Protein AF-A0A972C665-F1 (afdb_monomer)

Nearest PDB structures (foldseek):
  7u02-assembly1_M  TM=6.839E-01  e=6.536E-06  Caulobacter vibrioides CB15
  8tp8-assembly1_A  TM=6.603E-01  e=4.036E-06  Caulobacter vibrioides NA1000
  8tpk-assembly1_A  TM=6.314E-01  e=1.430E-05  Caulobacter vibrioides NA1000
  8tp8-assembly2_C  TM=6.271E-01  e=1.820E-05  Caulobacter vibrioides NA1000
  6sj9-assembly1_A  TM=4.838E-01  e=4.123E-03  Paenarthrobacter aurescens

pLDDT: mean 87.46, std 12.73, range [45.22, 98.31]

Foldseek 3Di:
DDWDQDPVVRDIDDDDPVPDPDDDDDPDDDDDDPPDDPVVCVVVVVCVVQVADKFKWKKKFAPPVQVVVVVDDPDPAWDWDADPRRIIIIIGIDRHQPVVLVVQVVRPPRMDTDDDPVSNVVNVVVVVVVVVVVD

Structure (mmCIF, N/CA/C/O backbone):
data_AF-A0A972C665-F1
#
_entry.id   AF-A0A972C665-F1
#
loop_
_atom_site.group_PDB
_atom_site.id
_atom_site.type_symbol
_atom_site.label_atom_id
_atom_site.label_alt_id
_atom_site.label_comp_id
_atom_site.label_asym_id
_atom_site.label_entity_id
_atom_site.label_seq_id
_atom_site.pdbx_PDB_ins_code
_atom_site.Cartn_x
_atom_site.Cartn_y
_atom_site.Cartn_z
_atom_site.occupancy
_atom_site.B_iso_or_equiv
_atom_site.auth_seq_id
_atom_site.auth_comp_id
_atom_site.auth_asym_id
_atom_site.auth_atom_id
_atom_site.pdbx_PDB_model_num
ATOM 1 N N . TYR A 1 1 ? 5.254 -2.509 -21.317 1.00 75.38 1 TYR A N 1
ATOM 2 C CA . TYR A 1 1 ? 6.690 -2.487 -20.973 1.00 75.38 1 TYR A CA 1
ATOM 3 C C . TYR A 1 1 ? 7.418 -3.363 -21.979 1.00 75.38 1 TYR A C 1
ATOM 5 O O . TYR A 1 1 ? 6.779 -4.256 -22.517 1.00 75.38 1 TYR A O 1
ATOM 13 N N . VAL A 1 2 ? 8.694 -3.103 -22.252 1.00 87.25 2 VAL A N 1
ATOM 14 C CA . VAL A 1 2 ? 9.554 -3.946 -23.101 1.00 87.25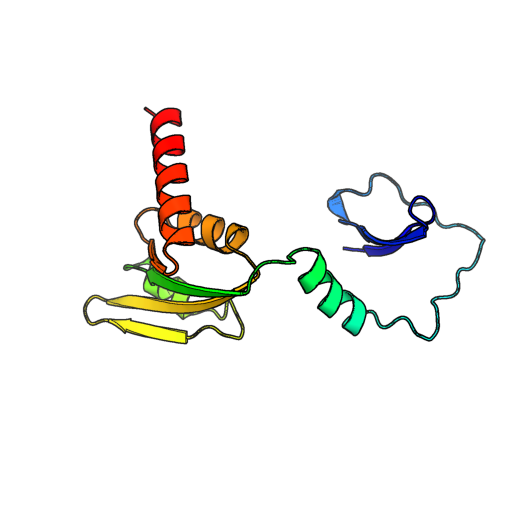 2 VAL A CA 1
ATOM 15 C C . VAL A 1 2 ? 10.629 -4.560 -22.217 1.00 87.25 2 VAL A C 1
ATOM 17 O O . VAL A 1 2 ? 11.188 -3.853 -21.382 1.00 87.25 2 VAL A O 1
ATOM 20 N N . ILE A 1 3 ? 10.899 -5.851 -22.379 1.00 85.94 3 ILE A N 1
ATOM 21 C CA . ILE A 1 3 ? 11.987 -6.546 -21.686 1.00 85.94 3 ILE A CA 1
ATOM 22 C C . ILE A 1 3 ? 13.057 -6.857 -22.721 1.00 85.94 3 ILE A C 1
ATOM 24 O O . ILE A 1 3 ? 12.741 -7.375 -23.790 1.00 85.94 3 ILE A O 1
ATOM 28 N N . GLY A 1 4 ? 14.305 -6.522 -22.420 1.00 87.56 4 GLY A N 1
ATOM 29 C CA . GLY A 1 4 ? 15.409 -6.781 -23.333 1.00 87.56 4 GLY A CA 1
ATOM 30 C C . GLY A 1 4 ? 16.765 -6.657 -22.658 1.00 87.56 4 GLY A C 1
ATOM 31 O O . GLY A 1 4 ? 16.887 -6.060 -21.586 1.00 87.56 4 GLY A O 1
ATOM 32 N N . HIS A 1 5 ? 17.781 -7.227 -23.301 1.00 86.44 5 HIS A N 1
ATOM 33 C CA . HIS A 1 5 ? 19.169 -7.055 -22.898 1.00 86.44 5 HIS A CA 1
ATOM 34 C C . HIS A 1 5 ? 19.615 -5.613 -23.158 1.00 86.44 5 HIS A C 1
ATOM 36 O O . HIS A 1 5 ? 19.497 -5.103 -24.273 1.00 86.44 5 HIS A O 1
ATOM 42 N N . CYS A 1 6 ? 20.110 -4.942 -22.124 1.00 87.38 6 CYS A N 1
ATOM 43 C CA . CYS A 1 6 ? 20.644 -3.596 -22.221 1.00 87.38 6 CYS A CA 1
ATOM 44 C C . CYS A 1 6 ? 22.165 -3.668 -22.348 1.00 87.38 6 CYS A C 1
ATOM 46 O O . CYS A 1 6 ? 22.846 -3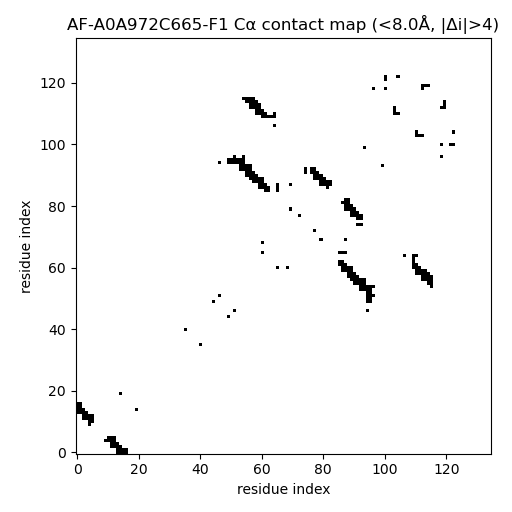.783 -21.334 1.00 87.38 6 CYS A O 1
ATOM 48 N N . SER A 1 7 ? 22.705 -3.528 -23.561 1.00 85.88 7 SER A N 1
ATOM 49 C CA . SER A 1 7 ? 24.160 -3.594 -23.790 1.00 85.88 7 SER A CA 1
ATOM 50 C C . SER A 1 7 ? 24.949 -2.529 -23.017 1.00 85.88 7 SER A C 1
ATOM 52 O O . SER A 1 7 ? 26.092 -2.745 -22.660 1.00 85.88 7 SER 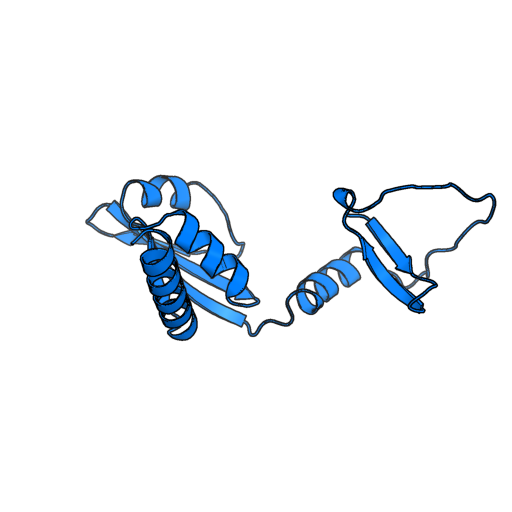A O 1
ATOM 54 N N . LEU A 1 8 ? 24.341 -1.386 -22.671 1.00 86.94 8 LEU A N 1
ATOM 55 C CA . LEU A 1 8 ? 25.005 -0.374 -21.834 1.00 86.94 8 LEU A CA 1
ATOM 56 C C . LEU A 1 8 ? 25.263 -0.861 -20.397 1.00 86.94 8 LEU A C 1
ATOM 58 O O . LEU A 1 8 ? 26.157 -0.367 -19.716 1.00 86.94 8 LEU A O 1
ATOM 62 N N . ARG A 1 9 ? 24.413 -1.759 -19.894 1.00 85.44 9 ARG A N 1
ATOM 63 C CA . ARG A 1 9 ? 24.449 -2.250 -18.512 1.00 85.44 9 ARG A CA 1
ATOM 64 C C . ARG A 1 9 ? 24.801 -3.733 -18.421 1.00 85.44 9 ARG A C 1
ATOM 66 O O . ARG A 1 9 ? 24.841 -4.227 -17.302 1.00 85.44 9 ARG A O 1
ATOM 73 N N . GLU A 1 10 ? 25.014 -4.392 -19.561 1.00 85.44 10 GLU A N 1
ATOM 74 C CA . GLU A 1 10 ? 25.280 -5.830 -19.695 1.00 85.44 10 GLU A CA 1
ATOM 75 C C . GLU A 1 10 ? 24.316 -6.689 -18.853 1.00 85.44 10 GLU A C 1
ATOM 77 O O . GLU A 1 10 ? 24.714 -7.615 -18.152 1.00 85.44 10 GLU A O 1
ATOM 82 N N . ASP A 1 11 ? 23.029 -6.318 -18.857 1.00 81.75 11 ASP A N 1
ATOM 83 C CA . ASP A 1 11 ? 21.996 -6.970 -18.046 1.00 81.75 11 ASP A CA 1
ATOM 84 C C . ASP A 1 11 ? 20.604 -6.828 -18.686 1.00 81.75 11 ASP A C 1
ATOM 86 O O . ASP A 1 11 ? 20.328 -5.899 -19.457 1.00 81.75 11 ASP A O 1
ATOM 90 N N . ILE A 1 12 ? 19.692 -7.733 -18.341 1.00 82.94 12 ILE A N 1
ATOM 91 C CA . ILE A 1 12 ? 18.297 -7.708 -18.781 1.00 82.94 12 ILE A CA 1
ATOM 92 C C . ILE A 1 12 ? 17.544 -6.639 -17.986 1.00 82.94 12 ILE A C 1
ATOM 94 O O . ILE A 1 12 ? 17.622 -6.556 -16.754 1.00 82.94 12 ILE A O 1
ATOM 98 N N . ARG A 1 13 ? 16.790 -5.792 -18.693 1.00 82.19 13 ARG A N 1
ATOM 99 C CA . ARG A 1 13 ? 16.065 -4.659 -18.109 1.00 82.19 13 ARG A CA 1
ATOM 100 C C . ARG A 1 13 ? 14.644 -4.551 -18.642 1.00 82.19 13 ARG A C 1
ATOM 102 O O . ARG A 1 13 ? 14.337 -4.964 -19.760 1.00 82.19 13 ARG A O 1
ATOM 109 N N . ILE A 1 14 ? 13.791 -3.928 -17.828 1.00 85.00 14 ILE A N 1
ATOM 110 C CA . ILE A 1 14 ? 12.417 -3.578 -18.183 1.00 85.00 14 ILE A CA 1
ATOM 111 C C . ILE A 1 14 ? 12.338 -2.081 -18.497 1.00 85.00 14 ILE A C 1
ATOM 113 O O . ILE A 1 14 ? 12.627 -1.231 -17.655 1.00 85.00 14 ILE A O 1
ATOM 117 N N . PHE A 1 15 ? 11.865 -1.755 -19.694 1.00 83.44 15 PHE A N 1
ATOM 118 C CA . PHE A 1 15 ? 11.673 -0.394 -20.177 1.00 83.44 15 PHE A CA 1
ATOM 119 C C . PHE A 1 15 ? 10.182 -0.042 -20.235 1.00 83.44 15 PHE A C 1
ATOM 121 O O . PHE A 1 15 ? 9.342 -0.803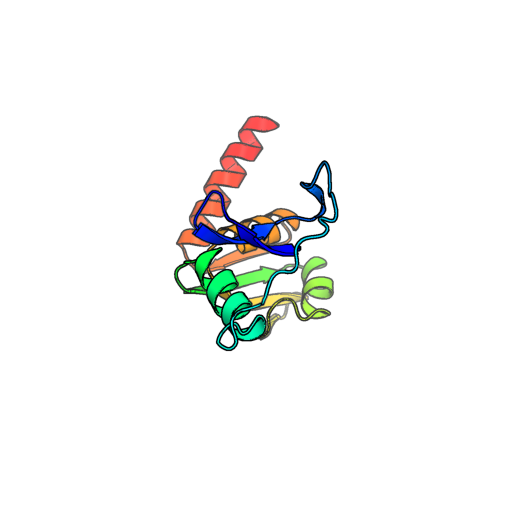 -20.729 1.00 83.44 15 PHE A O 1
ATOM 128 N N . LYS A 1 16 ? 9.820 1.142 -19.733 1.00 82.62 16 LYS A N 1
ATOM 129 C CA . LYS A 1 16 ? 8.470 1.699 -19.907 1.00 82.62 16 LYS A CA 1
ATOM 130 C C . LYS A 1 16 ? 8.312 2.149 -21.354 1.00 82.62 16 LYS A C 1
ATOM 132 O O . LYS A 1 16 ? 9.046 3.031 -21.774 1.00 82.62 16 LYS A O 1
ATOM 137 N N . LEU A 1 17 ? 7.316 1.612 -22.065 1.00 85.69 17 LEU A N 1
ATOM 138 C CA . LEU A 1 17 ? 7.001 2.012 -23.449 1.00 85.69 17 LEU A CA 1
ATOM 139 C C . LEU A 1 17 ? 6.831 3.533 -23.569 1.00 85.69 17 LEU A C 1
ATOM 141 O O . LEU A 1 17 ? 7.422 4.147 -24.443 1.00 85.69 17 LEU A O 1
ATOM 145 N N . ALA A 1 18 ? 6.124 4.145 -22.615 1.00 89.19 18 ALA A N 1
ATOM 146 C CA . ALA A 1 18 ? 5.888 5.589 -22.570 1.00 89.19 18 ALA A CA 1
ATOM 147 C C . ALA A 1 18 ? 7.150 6.454 -22.363 1.00 89.19 18 ALA A C 1
ATOM 149 O O . ALA A 1 18 ? 7.055 7.672 -22.414 1.00 89.19 18 ALA A O 1
ATOM 150 N N . ARG A 1 19 ? 8.314 5.855 -22.074 1.00 90.12 19 ARG A N 1
ATOM 151 C CA . ARG A 1 19 ? 9.601 6.561 -21.919 1.00 90.12 19 ARG A CA 1
ATOM 152 C C . ARG A 1 19 ? 10.550 6.327 -23.099 1.00 90.12 19 ARG A C 1
ATOM 154 O O . ARG A 1 19 ? 11.708 6.719 -23.019 1.00 90.12 19 ARG A O 1
ATOM 161 N N . ILE A 1 20 ? 10.101 5.637 -24.146 1.00 92.69 20 ILE A N 1
ATOM 162 C CA . ILE A 1 20 ? 10.911 5.377 -25.334 1.00 92.69 20 ILE A CA 1
ATOM 163 C C . ILE A 1 20 ? 10.660 6.503 -26.334 1.00 92.69 20 ILE A C 1
ATOM 165 O O . ILE A 1 20 ? 9.565 6.612 -26.876 1.00 92.69 20 ILE A O 1
ATOM 169 N N . GLU A 1 21 ? 11.676 7.324 -26.585 1.00 94.69 21 GLU A N 1
ATOM 170 C CA . GLU A 1 21 ? 11.576 8.437 -27.539 1.00 94.69 21 GLU A CA 1
ATOM 171 C C . GLU A 1 21 ? 11.713 7.980 -28.995 1.00 94.69 21 GLU A C 1
ATOM 173 O O . GLU A 1 21 ? 11.065 8.521 -29.888 1.00 94.69 21 GLU A O 1
ATOM 178 N N . LYS A 1 22 ? 12.557 6.975 -29.257 1.00 93.88 22 LYS A N 1
ATOM 179 C CA . LYS A 1 22 ? 12.845 6.494 -30.611 1.00 93.88 22 LYS A CA 1
ATOM 180 C C . LYS A 1 22 ? 13.179 5.008 -30.616 1.00 93.88 22 LYS A C 1
ATOM 182 O O . LYS A 1 22 ? 13.870 4.514 -29.730 1.00 93.88 22 LYS A O 1
ATOM 187 N N . ILE A 1 23 ? 12.724 4.316 -31.658 1.00 91.31 23 ILE A N 1
ATOM 188 C CA . ILE A 1 23 ? 13.029 2.908 -31.932 1.00 91.31 23 ILE A CA 1
ATOM 189 C C . ILE A 1 23 ? 13.593 2.818 -33.349 1.00 91.31 23 ILE A C 1
ATOM 191 O O . ILE A 1 23 ? 13.081 3.460 -34.267 1.00 91.31 23 ILE A O 1
ATOM 195 N N . LYS A 1 24 ? 14.654 2.030 -33.531 1.00 93.25 24 LYS A N 1
ATOM 196 C CA . LYS A 1 24 ? 15.228 1.714 -34.841 1.00 93.25 24 LYS A CA 1
ATOM 197 C C . LYS A 1 24 ? 15.435 0.207 -34.930 1.00 93.25 24 LYS A C 1
ATOM 199 O O . LYS A 1 24 ? 16.097 -0.365 -34.072 1.00 93.25 24 LYS A O 1
ATOM 204 N N . VAL A 1 25 ? 14.881 -0.412 -35.968 1.00 90.75 25 VAL A N 1
ATOM 205 C CA . VAL A 1 25 ? 15.146 -1.818 -36.288 1.00 90.75 25 VAL A CA 1
ATOM 206 C C . VAL A 1 25 ? 16.511 -1.901 -36.965 1.00 90.75 25 VAL A C 1
ATOM 208 O O . VAL A 1 25 ? 16.803 -1.120 -37.873 1.00 90.75 25 VAL A O 1
ATOM 211 N N . LEU A 1 26 ? 17.358 -2.807 -36.487 1.00 90.62 26 LEU A N 1
ATOM 212 C CA . LEU A 1 26 ? 18.668 -3.081 -37.070 1.00 90.62 26 LEU A CA 1
ATOM 213 C C . LEU A 1 26 ? 18.574 -4.296 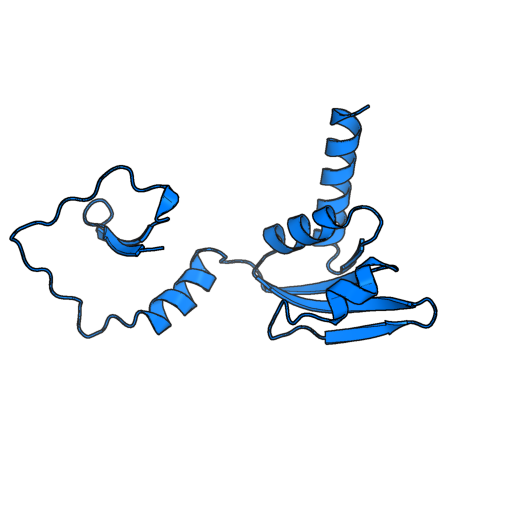-37.998 1.00 90.62 26 LEU A C 1
ATOM 215 O O . LEU A 1 26 ? 17.676 -5.122 -37.859 1.00 90.62 26 LEU A O 1
ATOM 219 N N . SER A 1 27 ? 19.509 -4.402 -38.939 1.00 91.69 27 SER A N 1
ATOM 220 C CA . SER A 1 27 ? 19.675 -5.590 -39.788 1.00 91.69 27 SER A CA 1
ATOM 221 C C . SER A 1 27 ? 20.305 -6.773 -39.042 1.00 91.69 27 SER A C 1
ATOM 223 O O . SER A 1 27 ? 20.277 -7.901 -39.524 1.00 91.69 27 SER A O 1
ATOM 225 N N . GLU A 1 28 ? 20.897 -6.513 -37.879 1.00 88.56 28 GLU A N 1
ATOM 226 C CA . GLU A 1 28 ? 21.510 -7.513 -37.011 1.00 88.56 28 GLU A CA 1
ATOM 227 C C . GLU A 1 28 ? 20.441 -8.341 -36.293 1.00 88.56 28 GLU A C 1
ATOM 229 O O . GLU A 1 28 ? 19.448 -7.814 -35.789 1.00 88.56 28 GLU A O 1
ATOM 234 N N . SER A 1 29 ? 20.663 -9.652 -36.224 1.00 83.69 29 SER A N 1
ATOM 235 C CA . SER A 1 29 ? 19.791 -10.572 -35.496 1.00 83.69 29 SER A CA 1
ATOM 236 C C . SER A 1 29 ? 20.356 -10.858 -34.109 1.00 83.69 29 SER A C 1
ATOM 238 O O . SER A 1 29 ? 21.539 -11.157 -33.961 1.00 83.69 29 SER A O 1
ATOM 240 N N . TYR A 1 30 ? 19.497 -10.819 -33.093 1.00 81.81 30 TYR A N 1
ATOM 241 C CA . TYR A 1 30 ? 19.837 -11.198 -31.723 1.00 81.81 30 TYR A CA 1
ATOM 242 C C . TYR A 1 30 ? 19.191 -12.538 -31.366 1.00 81.81 30 TYR A C 1
ATOM 244 O O . TYR A 1 30 ? 18.043 -12.793 -31.729 1.00 81.81 30 TYR A O 1
ATOM 252 N N . HIS A 1 31 ? 19.921 -13.381 -30.635 1.00 79.94 31 HIS A N 1
ATOM 253 C CA . HIS A 1 31 ? 19.416 -14.659 -30.139 1.00 79.94 31 HIS A CA 1
ATOM 254 C C . HIS A 1 31 ? 19.079 -14.531 -28.658 1.00 79.94 31 HIS A C 1
ATOM 256 O O . HIS A 1 31 ? 19.946 -14.227 -27.839 1.00 79.94 31 HIS A O 1
ATOM 262 N N . ILE A 1 32 ? 17.818 -14.786 -28.314 1.00 79.94 32 ILE A N 1
ATOM 263 C CA . ILE A 1 32 ? 17.396 -14.864 -26.916 1.00 79.94 32 ILE A CA 1
ATOM 264 C C . ILE A 1 32 ? 18.045 -16.118 -26.304 1.00 79.94 32 ILE A C 1
ATOM 266 O O . ILE A 1 32 ? 17.904 -17.199 -26.884 1.00 79.94 32 ILE A O 1
ATOM 270 N N . PRO A 1 33 ? 18.753 -16.010 -25.164 1.00 79.88 33 PRO A N 1
ATOM 271 C CA . PRO A 1 33 ? 19.359 -17.164 -24.510 1.00 79.88 33 PRO A CA 1
ATOM 272 C C . PRO A 1 33 ? 18.324 -18.260 -24.220 1.00 79.88 33 PRO A C 1
ATOM 274 O O . PRO A 1 33 ? 17.238 -17.968 -23.724 1.00 79.88 33 PRO A O 1
ATOM 277 N N . LEU A 1 34 ? 18.664 -19.527 -24.481 1.00 75.25 34 LEU A N 1
ATOM 278 C CA . LEU A 1 34 ? 17.760 -20.676 -24.277 1.00 75.25 34 LEU A CA 1
ATOM 279 C C . LEU A 1 34 ? 17.264 -20.813 -22.827 1.00 75.25 34 LEU A C 1
ATOM 281 O O . LEU A 1 34 ? 16.189 -21.348 -22.579 1.00 75.25 34 LEU A O 1
ATOM 285 N N . ASN A 1 35 ? 18.050 -20.330 -21.867 1.00 78.25 35 ASN A N 1
ATOM 286 C CA . ASN A 1 35 ? 17.727 -20.329 -20.443 1.00 78.25 35 ASN A CA 1
ATOM 287 C C . ASN A 1 35 ? 16.922 -19.094 -19.995 1.00 78.25 35 ASN A C 1
ATOM 289 O O . ASN A 1 35 ? 16.595 -18.979 -18.813 1.00 78.25 35 ASN A O 1
ATOM 293 N N . PHE A 1 36 ? 16.603 -18.162 -20.896 1.00 77.62 36 PHE A N 1
ATOM 294 C CA . PHE A 1 36 ? 15.800 -16.996 -20.558 1.00 77.62 36 PHE A CA 1
ATOM 295 C C . PHE A 1 36 ? 14.306 -17.338 -20.583 1.00 77.62 36 PHE A C 1
ATOM 297 O O . PHE A 1 36 ? 13.701 -17.533 -21.635 1.00 77.62 36 PHE A O 1
ATOM 304 N N . SER A 1 37 ? 13.690 -17.354 -19.402 1.00 79.31 37 SER A N 1
ATOM 305 C CA . SER A 1 37 ? 12.239 -17.446 -19.236 1.00 79.31 37 SER A CA 1
ATOM 306 C C . SER A 1 37 ? 11.689 -16.078 -18.859 1.00 79.31 37 SER A C 1
ATOM 308 O O . SER A 1 37 ? 11.982 -15.564 -17.777 1.00 79.31 37 SER A O 1
ATOM 310 N N . ILE A 1 38 ? 10.853 -15.497 -19.724 1.00 75.25 38 ILE A N 1
ATOM 311 C CA . ILE A 1 38 ? 10.202 -14.215 -19.431 1.00 75.25 38 ILE A CA 1
ATOM 312 C C . ILE A 1 38 ? 9.314 -14.311 -18.187 1.00 75.25 38 ILE A C 1
ATOM 314 O O . ILE A 1 38 ? 9.277 -13.378 -17.394 1.00 75.25 38 ILE A O 1
ATOM 318 N N . THR A 1 39 ? 8.666 -15.458 -17.969 1.00 72.31 39 THR A N 1
ATOM 319 C CA . THR A 1 39 ? 7.815 -15.714 -16.802 1.00 72.31 39 THR A CA 1
ATOM 320 C C . THR A 1 39 ? 8.633 -15.712 -15.514 1.00 72.31 39 THR A C 1
ATOM 322 O O . THR A 1 39 ? 8.281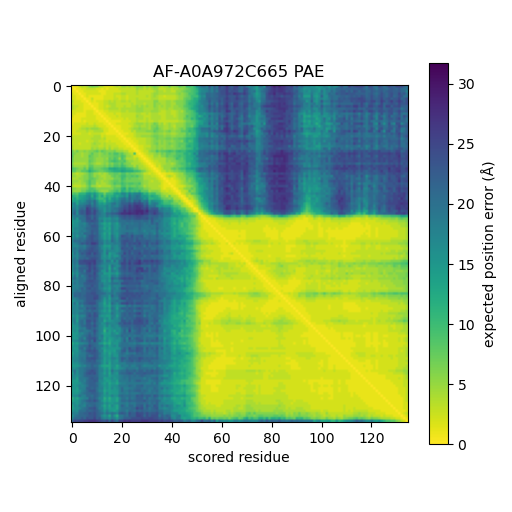 -15.015 -14.565 1.00 72.31 39 THR A O 1
ATOM 325 N N . SER A 1 40 ? 9.761 -16.427 -15.498 1.00 70.69 40 SER A N 1
ATOM 326 C CA . SER A 1 40 ? 10.659 -16.486 -14.338 1.00 70.69 40 SER A CA 1
ATOM 327 C C . SER A 1 40 ? 11.344 -15.142 -14.096 1.00 70.69 40 SER A C 1
ATOM 329 O O . SER A 1 40 ? 11.456 -14.696 -12.959 1.00 70.69 40 SER A O 1
ATOM 331 N N . TYR A 1 41 ? 11.747 -14.453 -15.167 1.00 69.62 41 TYR A N 1
ATOM 332 C CA . TYR A 1 41 ? 12.307 -13.113 -15.074 1.00 69.62 41 TYR A CA 1
ATOM 333 C C . TYR A 1 41 ? 11.274 -12.121 -14.541 1.00 69.62 41 TYR A C 1
ATOM 335 O O . TYR A 1 41 ? 11.612 -11.335 -13.672 1.00 69.62 41 TYR A O 1
ATOM 343 N N . MET A 1 42 ? 10.014 -12.154 -14.982 1.00 67.25 42 MET A N 1
ATOM 344 C CA . MET A 1 42 ? 8.980 -11.251 -14.466 1.00 67.25 42 MET A CA 1
ATOM 345 C C . MET A 1 42 ? 8.609 -11.534 -13.009 1.00 67.25 42 MET A C 1
ATOM 347 O O . MET A 1 42 ? 8.393 -10.574 -12.277 1.00 67.25 42 MET A O 1
ATOM 351 N N . GLN A 1 43 ? 8.584 -12.798 -12.571 1.00 63.25 43 GLN A N 1
ATOM 352 C CA . GLN A 1 43 ? 8.435 -13.148 -11.151 1.00 63.25 43 GLN A CA 1
ATOM 353 C C . GLN A 1 43 ? 9.579 -12.543 -10.330 1.00 6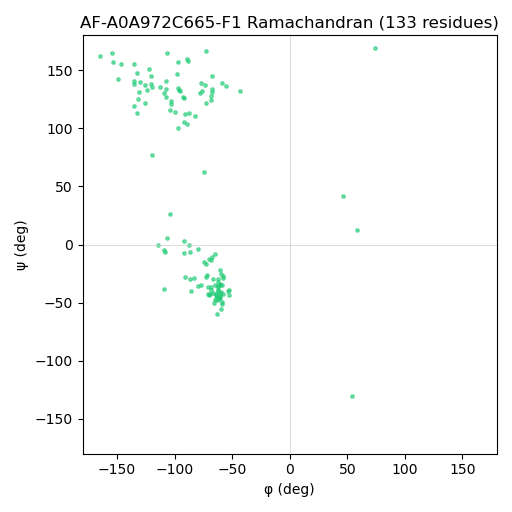3.25 43 GLN A C 1
ATOM 355 O O . GLN A 1 43 ? 9.340 -11.691 -9.478 1.00 63.25 43 GLN A O 1
ATOM 360 N N . ASN A 1 44 ? 10.823 -12.851 -10.705 1.00 58.25 44 ASN A N 1
ATOM 361 C CA . ASN A 1 44 ? 12.004 -12.317 -10.033 1.00 58.25 44 ASN A CA 1
ATOM 362 C C . ASN A 1 44 ? 12.106 -10.791 -10.137 1.00 58.25 44 ASN A C 1
ATOM 364 O O . ASN A 1 44 ? 12.616 -10.154 -9.231 1.00 58.25 44 ASN A O 1
ATOM 368 N N . THR A 1 45 ? 11.644 -10.171 -11.225 1.00 52.41 45 THR A N 1
ATOM 369 C CA . THR A 1 45 ? 11.769 -8.722 -11.430 1.00 52.41 45 THR A CA 1
ATOM 370 C C . THR A 1 45 ? 10.664 -7.948 -10.728 1.00 52.41 45 THR A C 1
ATOM 372 O O . THR A 1 45 ? 10.908 -6.829 -10.303 1.00 52.41 45 THR A O 1
ATOM 375 N N . LEU A 1 46 ? 9.474 -8.519 -10.536 1.00 49.81 46 LEU A N 1
ATOM 376 C CA . LEU A 1 46 ? 8.505 -7.969 -9.584 1.00 49.81 46 LEU A CA 1
ATOM 377 C C . LEU A 1 46 ? 9.084 -8.003 -8.161 1.00 49.81 46 LEU A C 1
ATOM 379 O O . LEU A 1 46 ? 8.975 -7.005 -7.448 1.00 49.81 46 LEU A O 1
ATOM 383 N N . ASP A 1 47 ? 9.796 -9.078 -7.815 1.00 45.44 47 ASP A N 1
ATOM 384 C CA . ASP A 1 47 ? 10.517 -9.213 -6.544 1.00 45.44 47 ASP A CA 1
ATOM 385 C C . ASP A 1 47 ? 11.786 -8.330 -6.457 1.00 45.44 47 ASP A C 1
ATOM 387 O O . ASP A 1 47 ? 12.172 -7.926 -5.367 1.00 45.44 47 ASP A O 1
ATOM 391 N N . LEU A 1 48 ? 12.431 -7.972 -7.579 1.00 45.22 48 LEU A N 1
ATOM 392 C CA . LEU A 1 48 ? 13.614 -7.087 -7.632 1.00 45.22 48 LEU A CA 1
ATOM 393 C C . LEU A 1 48 ? 13.265 -5.598 -7.796 1.00 45.22 48 LEU A C 1
ATOM 395 O O . LEU A 1 48 ? 14.049 -4.746 -7.386 1.00 45.22 48 LEU A O 1
ATOM 399 N N . ILE A 1 49 ? 12.128 -5.261 -8.417 1.00 45.25 49 ILE A N 1
ATOM 400 C CA . ILE A 1 49 ? 11.598 -3.887 -8.522 1.00 45.25 49 ILE A CA 1
ATOM 401 C C . ILE A 1 49 ? 10.961 -3.485 -7.190 1.00 45.25 49 ILE A C 1
ATOM 403 O O . ILE A 1 49 ? 11.085 -2.333 -6.781 1.00 45.25 49 ILE A O 1
ATOM 407 N N . ASN A 1 50 ? 10.343 -4.443 -6.497 1.00 47.84 50 ASN A N 1
ATOM 408 C CA . ASN A 1 50 ? 9.955 -4.329 -5.100 1.00 47.84 50 ASN A CA 1
ATOM 409 C C . ASN A 1 50 ? 10.664 -5.427 -4.291 1.00 47.84 50 ASN A C 1
ATOM 411 O O . ASN A 1 50 ? 9.994 -6.374 -3.868 1.00 47.84 50 ASN A O 1
ATOM 415 N N . PRO A 1 51 ? 11.972 -5.283 -3.977 1.00 47.72 51 PRO A N 1
ATOM 416 C CA . PRO A 1 51 ? 12.614 -6.063 -2.927 1.00 47.72 51 PRO A CA 1
ATOM 417 C C . PRO A 1 51 ? 12.125 -5.483 -1.599 1.00 47.72 51 PRO A C 1
ATOM 419 O O . PRO A 1 51 ? 12.838 -4.837 -0.834 1.00 47.72 51 PRO A O 1
ATOM 422 N N . GLY A 1 52 ? 10.817 -5.579 -1.400 1.00 56.72 52 GLY A N 1
ATOM 423 C CA . GLY A 1 52 ? 10.111 -5.089 -0.250 1.00 56.72 52 GLY A CA 1
ATOM 424 C C . GLY A 1 52 ? 9.949 -6.250 0.700 1.00 56.72 52 GLY A C 1
ATOM 425 O O . GLY A 1 52 ? 9.510 -7.328 0.311 1.00 56.72 52 GLY A O 1
ATOM 426 N N . LYS A 1 53 ? 10.249 -6.006 1.972 1.00 77.75 53 LYS A N 1
ATOM 427 C CA . LYS A 1 53 ? 9.735 -6.834 3.059 1.00 77.75 53 LYS A CA 1
ATOM 428 C C . LYS A 1 53 ? 8.247 -7.124 2.800 1.00 77.75 53 LYS A C 1
ATOM 430 O O . LYS A 1 53 ? 7.495 -6.205 2.466 1.00 77.75 53 LYS A O 1
ATOM 435 N N . GLU A 1 54 ? 7.840 -8.386 2.915 1.00 86.31 54 GLU A N 1
ATOM 436 C CA . GLU A 1 54 ? 6.422 -8.744 2.851 1.00 86.31 54 GLU A CA 1
ATOM 437 C C . GLU A 1 54 ? 5.729 -8.170 4.095 1.00 86.31 54 GLU A C 1
ATOM 439 O O . GLU A 1 54 ? 6.197 -8.338 5.227 1.00 86.31 54 GLU A O 1
ATOM 444 N N . TYR A 1 55 ? 4.607 -7.487 3.890 1.00 90.38 55 TYR A N 1
ATOM 445 C CA . TYR A 1 55 ? 3.769 -6.977 4.965 1.00 90.38 55 TYR A CA 1
ATOM 446 C C . TYR A 1 55 ? 2.370 -7.571 4.870 1.00 90.38 55 TYR A C 1
ATOM 448 O O . TYR A 1 55 ? 1.763 -7.620 3.802 1.00 90.38 55 TYR A O 1
ATOM 456 N N . ASN A 1 56 ? 1.825 -7.943 6.026 1.00 94.94 56 ASN A N 1
ATOM 457 C CA . ASN A 1 56 ? 0.397 -8.187 6.174 1.00 94.94 56 ASN A CA 1
ATOM 458 C C . ASN A 1 56 ? -0.273 -6.857 6.522 1.00 94.94 56 ASN A C 1
ATOM 460 O O . ASN A 1 56 ? -0.027 -6.298 7.596 1.00 94.94 56 ASN A O 1
ATOM 464 N N . VAL A 1 57 ? -1.091 -6.345 5.607 1.00 96.50 57 VAL A N 1
ATOM 465 C CA . VAL A 1 57 ? -1.827 -5.092 5.794 1.00 96.50 57 VAL A CA 1
ATOM 466 C C . VAL A 1 57 ? -3.251 -5.369 6.246 1.00 96.50 57 VAL A C 1
ATOM 468 O O . VAL A 1 57 ? -3.861 -6.365 5.856 1.00 96.50 57 VAL A O 1
ATOM 471 N N . GLU A 1 58 ? -3.779 -4.470 7.067 1.00 98.19 58 GLU A N 1
ATOM 472 C CA . GLU A 1 58 ? -5.172 -4.469 7.500 1.00 98.19 58 GLU A CA 1
ATOM 473 C C . GLU A 1 58 ? -5.695 -3.039 7.403 1.00 98.19 58 GLU A C 1
ATOM 475 O O . GLU A 1 58 ? -5.140 -2.130 8.026 1.00 98.19 58 GLU A O 1
ATOM 480 N N . ILE A 1 59 ? -6.726 -2.830 6.589 1.00 98.25 59 ILE A N 1
ATOM 481 C CA . ILE A 1 59 ? -7.290 -1.514 6.283 1.00 98.25 59 ILE A CA 1
ATOM 482 C C . ILE A 1 59 ? -8.800 -1.601 6.456 1.00 98.25 59 ILE A C 1
ATOM 484 O O . ILE A 1 59 ? -9.436 -2.516 5.937 1.00 98.25 59 ILE A O 1
ATOM 488 N N . ARG A 1 60 ? -9.379 -0.646 7.180 1.00 98.31 60 ARG A N 1
ATOM 489 C CA . ARG A 1 60 ? -10.826 -0.473 7.250 1.00 98.31 60 ARG A CA 1
ATOM 490 C C . ARG A 1 60 ? -11.270 0.507 6.175 1.00 98.31 60 ARG A C 1
ATOM 492 O O . ARG A 1 60 ? -10.756 1.622 6.140 1.00 98.31 60 ARG A O 1
ATOM 499 N N . PHE A 1 61 ? -12.224 0.104 5.349 1.00 98.25 61 PHE A N 1
ATOM 500 C CA . PHE A 1 61 ? -12.890 0.987 4.396 1.00 98.25 61 PHE A CA 1
ATOM 501 C C . PHE A 1 61 ? -14.309 1.263 4.871 1.00 98.25 61 PHE A C 1
ATOM 503 O O . PHE A 1 61 ? -15.053 0.326 5.159 1.00 98.25 61 PHE A O 1
ATOM 510 N N . PHE A 1 62 ? -14.664 2.539 4.970 1.00 97.88 62 PHE A N 1
ATOM 511 C CA . PHE A 1 62 ? -15.992 2.999 5.367 1.00 97.88 62 PHE A CA 1
ATOM 512 C C . PHE A 1 62 ? -16.904 3.131 4.146 1.00 97.88 62 PHE A C 1
ATOM 514 O O . PHE A 1 62 ? -16.425 3.280 3.020 1.00 97.88 62 PHE A O 1
ATOM 521 N N . HIS A 1 63 ? -18.218 3.094 4.359 1.00 94.88 63 HIS A N 1
ATOM 522 C CA . HIS A 1 63 ? -19.175 3.409 3.302 1.00 94.88 63 HIS A CA 1
ATOM 523 C C . HIS A 1 63 ? -18.946 4.847 2.782 1.00 94.88 63 HIS A C 1
ATOM 525 O O . HIS A 1 63 ? -18.699 5.740 3.597 1.00 94.88 63 HIS A O 1
ATOM 531 N N . PRO A 1 64 ? -19.012 5.104 1.459 1.00 95.56 64 PRO A N 1
ATOM 532 C CA . PRO A 1 64 ? -19.356 4.176 0.369 1.00 95.56 64 PRO A CA 1
ATOM 533 C C . PRO A 1 64 ? -18.186 3.357 -0.202 1.00 95.56 64 PRO A C 1
ATOM 535 O O . PRO A 1 64 ? -18.410 2.450 -1.003 1.00 95.56 64 PRO A O 1
ATOM 538 N N . ALA A 1 65 ? -16.943 3.626 0.210 1.00 96.19 65 ALA A N 1
ATOM 539 C CA . ALA A 1 65 ? -15.763 2.947 -0.333 1.00 96.19 65 ALA A CA 1
ATOM 540 C C . ALA A 1 65 ? -15.756 1.433 -0.088 1.00 96.19 65 ALA A C 1
ATOM 542 O O . ALA A 1 65 ? -15.221 0.685 -0.908 1.00 96.19 65 ALA A O 1
ATOM 543 N N . SER A 1 66 ? -16.375 0.975 1.002 1.00 96.25 66 SER A N 1
ATOM 544 C CA . SER A 1 66 ? -16.544 -0.449 1.300 1.00 96.25 66 SER A CA 1
ATOM 545 C C . SER A 1 66 ? -17.179 -1.236 0.151 1.00 96.25 66 SER A C 1
ATOM 547 O O . SER A 1 66 ? -16.710 -2.331 -0.154 1.00 96.25 66 SER A O 1
ATOM 549 N N . VAL A 1 67 ? -18.169 -0.659 -0.539 1.00 93.94 67 VAL A N 1
ATOM 550 C CA . VAL A 1 67 ? -18.853 -1.282 -1.681 1.00 93.94 67 VAL A CA 1
ATOM 551 C C . VAL A 1 67 ? -17.864 -1.502 -2.827 1.00 93.94 67 VAL A C 1
ATOM 553 O O . VAL A 1 67 ? -17.564 -2.645 -3.169 1.00 93.94 67 VAL A O 1
ATOM 556 N N . TRP A 1 68 ? -17.248 -0.432 -3.336 1.00 93.88 68 TRP A N 1
ATOM 557 C CA . TRP A 1 68 ? -16.348 -0.493 -4.497 1.00 93.88 68 TRP A CA 1
ATOM 558 C C . TRP A 1 68 ? -15.104 -1.352 -4.263 1.00 93.88 68 TRP A C 1
ATOM 560 O O . TRP A 1 68 ? -14.594 -1.993 -5.184 1.00 93.88 68 TRP A O 1
ATOM 570 N N . VAL A 1 69 ? -14.574 -1.337 -3.036 1.00 93.50 69 VAL A N 1
ATOM 571 C CA . VAL A 1 69 ? -13.406 -2.149 -2.681 1.00 93.50 69 VAL A CA 1
ATOM 572 C C . VAL A 1 69 ? -13.784 -3.627 -2.631 1.00 93.50 69 VAL A C 1
ATOM 574 O O . VAL A 1 69 ? -12.981 -4.457 -3.055 1.00 93.50 69 VAL A O 1
ATOM 577 N N . SER A 1 70 ? -14.993 -3.954 -2.165 1.00 92.69 70 SER A N 1
ATOM 578 C CA . SER A 1 70 ? -15.455 -5.339 -2.043 1.00 92.69 70 SER A CA 1
ATOM 579 C C . SER A 1 70 ? -15.787 -6.020 -3.374 1.00 92.69 70 SER A C 1
ATOM 581 O O . SER A 1 70 ? -15.633 -7.234 -3.488 1.00 92.69 70 SER A O 1
ATOM 583 N N . GLU A 1 71 ? -16.179 -5.250 -4.390 1.00 91.94 71 GLU A N 1
ATOM 584 C CA . GLU A 1 71 ? -16.578 -5.754 -5.713 1.00 91.94 71 GLU A CA 1
ATOM 585 C C . GLU A 1 71 ? -15.404 -6.264 -6.562 1.00 91.94 71 GLU A C 1
ATOM 587 O O . GLU A 1 71 ? -15.607 -6.959 -7.557 1.00 91.94 71 GLU A O 1
ATOM 592 N N . LYS A 1 72 ? -14.165 -5.900 -6.207 1.00 85.38 72 LYS A N 1
ATOM 593 C CA . LYS A 1 72 ? -12.977 -6.149 -7.032 1.00 85.38 72 LYS A CA 1
ATOM 594 C C . LYS A 1 72 ? -11.945 -7.006 -6.310 1.00 85.38 72 LYS A C 1
ATOM 596 O O . LYS A 1 72 ? -11.705 -6.866 -5.111 1.00 85.38 72 LYS A O 1
ATOM 601 N N . ILE A 1 73 ? -11.263 -7.850 -7.083 1.00 85.50 73 ILE A N 1
ATOM 602 C CA . ILE A 1 73 ? -10.038 -8.528 -6.653 1.00 85.50 73 ILE A CA 1
ATOM 603 C C . ILE A 1 73 ? -8.852 -7.627 -7.013 1.00 85.50 73 ILE A C 1
ATOM 605 O O . ILE A 1 73 ? -8.459 -7.529 -8.171 1.00 85.50 73 ILE A O 1
ATOM 609 N N . TRP A 1 74 ? -8.299 -6.954 -6.010 1.00 85.75 74 TRP A N 1
ATOM 610 C CA . TRP A 1 74 ? -7.116 -6.097 -6.087 1.00 85.75 74 TRP A CA 1
ATOM 611 C C . TRP A 1 74 ? -5.822 -6.889 -5.921 1.00 85.75 74 TRP A C 1
ATOM 613 O O . TRP A 1 74 ? -4.833 -6.611 -6.595 1.00 85.75 74 TRP A O 1
ATOM 623 N N . LEU A 1 75 ? -5.823 -7.867 -5.010 1.00 84.25 75 LEU A N 1
ATOM 624 C CA . LEU A 1 75 ? -4.666 -8.707 -4.706 1.00 84.25 75 LEU A CA 1
ATOM 625 C C . LEU A 1 75 ? -5.086 -10.178 -4.611 1.00 84.25 75 LEU A C 1
ATOM 627 O O . LEU A 1 75 ? -6.112 -10.467 -3.993 1.00 84.25 75 LEU A O 1
ATOM 631 N N . PRO A 1 76 ? -4.275 -11.128 -5.114 1.00 83.56 76 PRO A N 1
ATOM 632 C CA . PRO A 1 76 ? -4.585 -12.558 -5.011 1.00 83.56 76 PRO A CA 1
ATOM 633 C C . PRO A 1 76 ? -4.753 -13.049 -3.567 1.00 83.56 76 PRO A C 1
ATOM 635 O O . PRO A 1 76 ? -5.479 -14.000 -3.305 1.00 83.56 76 PRO A O 1
ATOM 638 N N . THR A 1 77 ? -4.076 -12.398 -2.618 1.00 89.00 77 THR A N 1
ATOM 639 C CA . THR A 1 77 ? -4.079 -12.758 -1.193 1.00 89.00 77 THR A CA 1
ATOM 640 C C . THR A 1 77 ? -5.153 -12.030 -0.385 1.00 89.00 77 THR A C 1
ATOM 642 O O . THR A 1 77 ? -5.193 -12.185 0.840 1.00 89.00 77 THR A O 1
ATOM 645 N N . GLN A 1 78 ? -5.999 -11.218 -1.032 1.00 92.62 78 GLN A N 1
ATOM 646 C CA . GLN A 1 78 ? -6.952 -10.387 -0.313 1.00 92.62 78 GLN A CA 1
ATOM 647 C C . GLN A 1 78 ? -8.036 -11.210 0.385 1.00 92.62 78 GLN A C 1
ATOM 649 O O . GLN A 1 78 ? -8.533 -12.210 -0.130 1.00 92.62 78 G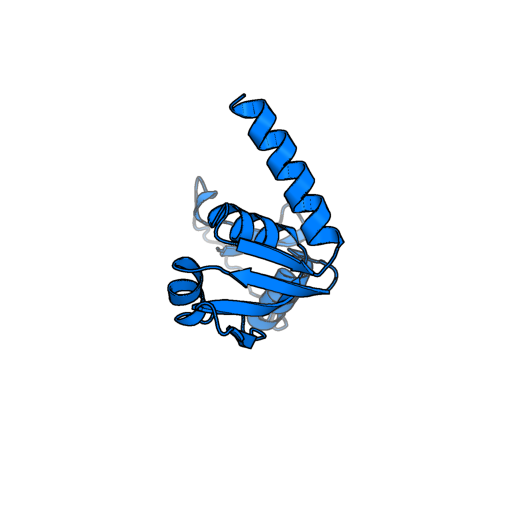LN A O 1
ATOM 654 N N . LYS A 1 79 ? -8.453 -10.733 1.552 1.00 95.56 79 LYS A N 1
ATOM 655 C CA . LYS A 1 79 ? -9.602 -11.221 2.307 1.00 95.56 79 LYS A CA 1
ATOM 656 C C . LYS A 1 79 ? -10.400 -10.026 2.796 1.00 95.56 79 LYS A C 1
ATOM 658 O O . LYS A 1 79 ? -9.822 -9.043 3.260 1.00 95.56 79 LYS A O 1
ATOM 663 N N . ILE A 1 80 ? -11.718 -10.131 2.710 1.00 96.62 80 ILE A N 1
ATOM 664 C CA . ILE A 1 80 ? -12.649 -9.080 3.114 1.00 96.62 80 ILE A CA 1
ATOM 665 C C . ILE A 1 80 ? -13.549 -9.624 4.218 1.00 96.62 80 ILE A C 1
ATOM 667 O O . ILE A 1 80 ? -14.038 -10.749 4.129 1.00 96.62 80 ILE A O 1
ATOM 671 N N . VAL A 1 81 ? -13.753 -8.822 5.260 1.00 97.19 81 VAL A N 1
ATOM 672 C CA . VAL A 1 81 ? -14.697 -9.101 6.346 1.00 97.19 81 VAL A CA 1
ATOM 673 C C . VAL A 1 81 ? -15.642 -7.916 6.477 1.00 97.19 81 VAL A C 1
ATOM 675 O O . VAL A 1 81 ? -15.188 -6.798 6.715 1.00 97.19 81 VAL A O 1
ATOM 678 N N . TRP A 1 82 ? -16.942 -8.163 6.334 1.00 97.06 82 TRP A N 1
ATOM 679 C CA . TRP A 1 82 ? -17.979 -7.152 6.531 1.00 97.06 82 TRP A CA 1
ATOM 680 C C . TRP A 1 82 ? -18.225 -6.890 8.016 1.00 97.06 82 TRP A C 1
ATOM 682 O O . TRP A 1 82 ? -18.241 -7.816 8.831 1.00 97.06 82 TRP A O 1
ATOM 692 N N . LEU A 1 83 ? -18.408 -5.619 8.361 1.00 96.19 83 LEU A N 1
ATOM 693 C CA . LEU A 1 83 ? -18.779 -5.160 9.693 1.00 96.19 83 LEU A CA 1
ATOM 694 C C . LEU A 1 83 ? -20.248 -4.712 9.708 1.00 96.19 83 LEU A C 1
ATOM 696 O O . LEU A 1 83 ? -20.862 -4.511 8.666 1.00 96.19 83 LEU A O 1
ATOM 700 N N . LYS A 1 84 ? -20.821 -4.571 10.910 1.00 93.50 84 LYS A N 1
ATOM 701 C CA . LYS A 1 84 ? -22.245 -4.232 11.103 1.00 93.50 84 LYS A CA 1
ATOM 702 C C . LYS A 1 84 ? -22.625 -2.811 10.664 1.00 93.50 84 LYS A C 1
ATOM 704 O O . LYS A 1 84 ? -23.806 -2.507 10.609 1.00 93.50 84 LYS A O 1
ATOM 709 N N . ASP A 1 85 ? -21.645 -1.946 10.429 1.00 94.31 85 ASP A N 1
ATOM 710 C CA . ASP A 1 85 ? -21.812 -0.533 10.073 1.00 94.31 85 ASP A CA 1
ATOM 711 C C . ASP A 1 85 ? -21.560 -0.268 8.578 1.00 94.31 85 ASP A C 1
ATOM 713 O O . ASP A 1 85 ? -21.099 0.810 8.209 1.00 94.31 85 ASP A O 1
ATOM 717 N N . ASP A 1 86 ? -21.760 -1.282 7.733 1.00 94.75 86 ASP A N 1
ATOM 718 C CA . ASP A 1 86 ? -21.496 -1.264 6.287 1.00 94.75 86 ASP A CA 1
ATOM 719 C C . ASP A 1 86 ? -20.042 -0.949 5.898 1.00 94.75 86 ASP A C 1
ATOM 721 O O . ASP A 1 86 ? -19.727 -0.711 4.728 1.00 94.75 86 ASP A O 1
ATOM 725 N N . SER A 1 87 ? -19.121 -0.982 6.864 1.00 97.12 87 SER A N 1
ATOM 726 C CA . SER A 1 87 ? -17.685 -0.917 6.617 1.00 97.12 87 SER A CA 1
ATOM 727 C C . SER A 1 87 ? -17.099 -2.316 6.411 1.00 97.12 87 SER A C 1
ATOM 729 O O . SER A 1 87 ? -17.675 -3.330 6.812 1.00 97.12 87 SER A O 1
ATOM 731 N N . ILE A 1 88 ? -15.925 -2.387 5.785 1.00 98.12 88 ILE A N 1
ATOM 732 C CA . ILE A 1 88 ? -15.192 -3.644 5.603 1.00 98.12 88 ILE A CA 1
ATOM 733 C C . ILE A 1 88 ? -13.798 -3.564 6.208 1.00 98.12 88 ILE A C 1
ATOM 735 O O . ILE A 1 88 ? -13.165 -2.508 6.220 1.00 98.12 88 ILE A O 1
ATOM 739 N N . ILE A 1 89 ? -13.290 -4.712 6.643 1.00 98.25 89 ILE A N 1
ATOM 740 C CA . ILE A 1 89 ? -11.872 -4.933 6.910 1.00 98.25 89 ILE A CA 1
ATOM 741 C C . ILE A 1 89 ? -11.269 -5.672 5.720 1.00 98.25 89 ILE A C 1
ATOM 743 O O . ILE A 1 89 ? -11.588 -6.833 5.466 1.00 98.25 89 ILE A O 1
ATOM 747 N N . PHE A 1 90 ? -10.373 -4.994 5.013 1.00 97.88 90 PHE A N 1
ATOM 748 C CA . PHE A 1 90 ? -9.545 -5.546 3.953 1.00 97.88 90 PHE A CA 1
ATOM 749 C C . PHE A 1 90 ? -8.211 -6.020 4.536 1.00 97.88 90 PHE A C 1
ATOM 751 O O . PHE A 1 90 ? -7.508 -5.256 5.204 1.00 97.88 90 PHE A O 1
ATOM 758 N N . ARG A 1 91 ? -7.844 -7.275 4.271 1.00 97.62 91 ARG A N 1
ATOM 759 C CA . ARG A 1 91 ? -6.555 -7.871 4.650 1.00 97.62 91 ARG A CA 1
ATOM 760 C C . ARG A 1 91 ? -5.863 -8.424 3.422 1.00 97.62 91 ARG A C 1
ATOM 762 O O . ARG A 1 91 ? -6.493 -9.152 2.668 1.00 97.62 91 ARG A O 1
ATOM 769 N N . ALA A 1 92 ? -4.580 -8.143 3.248 1.00 94.88 92 ALA A N 1
ATOM 770 C CA . ALA A 1 92 ? -3.803 -8.708 2.149 1.00 94.88 92 ALA A CA 1
ATOM 771 C C . ALA A 1 92 ? -2.312 -8.765 2.486 1.00 94.88 92 ALA A C 1
ATOM 773 O O . ALA A 1 92 ? -1.845 -8.109 3.421 1.00 94.88 92 ALA A O 1
ATOM 774 N N . LYS A 1 93 ? -1.569 -9.536 1.693 1.00 92.25 93 LYS A N 1
ATOM 775 C CA . LYS A 1 93 ? -0.105 -9.508 1.670 1.00 92.25 93 LYS A CA 1
ATOM 776 C C . LYS A 1 93 ? 0.371 -8.585 0.559 1.00 92.25 93 LYS A C 1
ATOM 778 O O . LYS A 1 93 ? -0.120 -8.690 -0.565 1.00 92.25 93 LYS A O 1
ATOM 783 N N . VAL A 1 94 ? 1.313 -7.705 0.879 1.00 89.50 94 VAL A N 1
ATOM 784 C CA . VAL A 1 94 ? 1.914 -6.757 -0.068 1.00 89.50 94 VAL A CA 1
ATOM 785 C C . VAL A 1 94 ? 3.434 -6.756 0.050 1.00 89.50 94 VAL A C 1
ATOM 787 O O . VAL A 1 94 ? 3.976 -6.911 1.146 1.00 89.50 94 VAL A O 1
ATOM 790 N N . ASN A 1 95 ? 4.108 -6.526 -1.075 1.00 87.25 95 ASN A N 1
ATOM 791 C CA . ASN A 1 95 ? 5.556 -6.344 -1.127 1.00 87.25 95 ASN A CA 1
ATOM 792 C C . ASN A 1 95 ? 5.866 -4.851 -1.013 1.00 87.25 95 ASN A C 1
ATOM 794 O O . ASN A 1 95 ? 5.641 -4.085 -1.949 1.00 87.25 95 ASN A O 1
ATOM 798 N N . GLY A 1 96 ? 6.357 -4.430 0.155 1.00 87.00 96 GLY A N 1
ATOM 799 C CA . GLY A 1 96 ? 6.554 -3.014 0.462 1.00 87.00 96 GLY A CA 1
ATOM 800 C C . GLY A 1 96 ? 5.255 -2.247 0.754 1.00 87.00 96 GLY A C 1
ATOM 801 O O . GLY A 1 96 ? 4.142 -2.733 0.567 1.00 87.00 96 GLY A O 1
ATOM 802 N N . LEU A 1 97 ? 5.405 -1.017 1.261 1.00 90.12 97 LEU A N 1
ATOM 803 C CA . LEU A 1 97 ? 4.279 -0.190 1.721 1.00 90.12 97 LEU A CA 1
ATOM 804 C C . LEU A 1 97 ? 3.971 1.015 0.821 1.00 90.12 97 LEU A C 1
ATOM 806 O O . LEU A 1 97 ? 2.997 1.722 1.063 1.00 90.12 97 LEU A O 1
ATOM 810 N N . THR A 1 98 ? 4.775 1.274 -0.211 1.00 88.62 98 THR A N 1
ATOM 811 C CA . THR A 1 98 ? 4.645 2.483 -1.041 1.00 88.62 98 THR A CA 1
ATOM 812 C C . THR A 1 98 ? 3.340 2.505 -1.834 1.00 88.62 98 THR A C 1
ATOM 814 O O . THR A 1 98 ? 2.607 3.494 -1.779 1.00 88.62 98 THR A O 1
ATOM 817 N N . ASP A 1 99 ? 3.026 1.420 -2.544 1.00 89.00 99 ASP A N 1
ATOM 818 C CA . ASP A 1 99 ? 1.835 1.356 -3.397 1.00 89.00 99 ASP A CA 1
ATOM 819 C C . ASP A 1 99 ? 0.553 1.293 -2.566 1.00 89.00 99 ASP A C 1
ATOM 821 O O . ASP A 1 99 ? -0.392 2.037 -2.833 1.00 89.00 99 ASP A O 1
ATOM 825 N N . ILE A 1 100 ? 0.547 0.496 -1.490 1.00 92.88 100 ILE A N 1
ATOM 826 C CA . ILE A 1 100 ? -0.609 0.425 -0.590 1.00 92.88 100 ILE A CA 1
ATOM 827 C C . ILE A 1 100 ? -0.845 1.762 0.131 1.00 92.88 100 ILE A C 1
ATOM 829 O O . ILE A 1 100 ? -1.996 2.156 0.292 1.00 92.88 100 ILE A O 1
ATOM 833 N N . LYS A 1 101 ? 0.212 2.516 0.489 1.00 94.56 101 LYS A N 1
ATOM 834 C CA . LYS A 1 101 ? 0.080 3.879 1.037 1.00 94.56 101 LYS A CA 1
ATOM 835 C C . LYS A 1 101 ? -0.656 4.788 0.053 1.00 94.56 101 LYS A C 1
ATOM 837 O O . LYS A 1 101 ? -1.625 5.436 0.435 1.00 94.56 101 LYS A O 1
ATOM 842 N N . ARG A 1 102 ? -0.213 4.825 -1.210 1.00 93.38 102 ARG A N 1
ATOM 843 C CA . ARG A 1 102 ? -0.834 5.649 -2.264 1.00 93.38 102 ARG A CA 1
ATOM 844 C C . ARG A 1 102 ? -2.290 5.271 -2.499 1.00 93.38 102 ARG A C 1
ATOM 846 O O . ARG A 1 102 ? -3.131 6.152 -2.624 1.00 93.38 102 ARG A O 1
ATOM 853 N N . TRP A 1 103 ? -2.578 3.973 -2.527 1.00 94.62 103 TRP A N 1
ATOM 854 C CA . TRP A 1 103 ? -3.937 3.476 -2.698 1.00 94.62 103 TRP A CA 1
ATOM 855 C C . TRP A 1 103 ? -4.850 3.919 -1.551 1.00 94.62 103 TRP A C 1
ATOM 857 O O . TRP A 1 103 ? -5.907 4.478 -1.815 1.00 94.62 103 TRP A O 1
ATOM 867 N N . VAL A 1 104 ? -4.411 3.772 -0.293 1.00 96.31 104 VAL A N 1
ATOM 868 C CA . VAL A 1 104 ? -5.171 4.224 0.888 1.00 96.31 104 VAL A CA 1
ATOM 869 C C . VAL A 1 104 ? -5.422 5.733 0.856 1.00 96.31 104 VAL A C 1
ATOM 871 O O . VAL A 1 104 ? -6.555 6.156 1.066 1.00 96.31 104 VAL A O 1
ATOM 874 N N . LEU A 1 105 ? -4.405 6.543 0.543 1.00 96.25 105 LEU A N 1
ATOM 875 C CA . LEU A 1 105 ? -4.550 8.002 0.437 1.00 96.25 105 LEU A CA 1
ATOM 876 C C . LEU A 1 105 ? -5.561 8.420 -0.635 1.00 96.25 105 LEU A C 1
ATOM 878 O O . LEU A 1 105 ? -6.272 9.401 -0.441 1.00 96.25 105 LEU A O 1
ATOM 882 N N . GLY A 1 106 ? -5.666 7.663 -1.732 1.00 95.88 106 GLY A N 1
ATOM 883 C CA . GLY A 1 106 ? -6.637 7.922 -2.798 1.00 95.88 106 GLY A CA 1
ATOM 884 C C . GLY A 1 106 ? -8.101 7.866 -2.343 1.00 95.88 106 GLY A C 1
ATOM 885 O O . GLY A 1 106 ? -8.950 8.485 -2.975 1.00 95.88 106 GLY A O 1
ATOM 886 N N . TYR A 1 107 ? -8.397 7.178 -1.235 1.00 96.31 107 TYR A N 1
ATOM 887 C CA . TYR A 1 107 ? -9.734 7.149 -0.628 1.00 96.31 107 TYR A CA 1
ATOM 888 C C . TYR A 1 107 ? -9.947 8.231 0.441 1.00 96.31 107 TYR A C 1
ATOM 890 O O . TYR A 1 107 ? -11.064 8.389 0.936 1.00 96.31 107 TYR A O 1
ATOM 898 N N . GLY A 1 108 ? -8.902 8.971 0.821 1.00 95.75 108 GLY A N 1
ATOM 899 C CA . GLY A 1 108 ? -8.975 10.000 1.855 1.00 95.75 108 GLY A CA 1
ATOM 900 C C . GLY A 1 108 ? -9.552 9.471 3.173 1.00 95.75 108 GLY A C 1
ATOM 901 O O . GLY A 1 108 ? -9.143 8.426 3.678 1.00 95.75 108 GLY A O 1
ATOM 902 N N . SER A 1 109 ? -10.534 10.185 3.727 1.00 96.12 109 SER A N 1
ATOM 903 C CA . SER A 1 109 ? -11.189 9.842 4.998 1.00 96.12 109 SER A CA 1
ATOM 904 C C . SER A 1 109 ? -12.030 8.558 4.957 1.00 96.12 109 SER A C 1
ATOM 906 O O . SER A 1 109 ? -12.410 8.051 6.012 1.00 96.12 109 SER A O 1
ATOM 908 N N . LEU A 1 110 ? -12.291 7.993 3.772 1.00 97.81 110 LEU A N 1
ATOM 909 C CA . LEU A 1 110 ? -13.040 6.742 3.615 1.00 97.81 110 LEU A CA 1
ATOM 910 C C . LEU A 1 110 ? -12.191 5.490 3.885 1.00 97.81 110 LEU A C 1
ATOM 912 O O . LEU A 1 110 ? -12.727 4.380 3.884 1.00 97.81 110 LEU A O 1
ATOM 916 N N . ALA A 1 111 ? -10.890 5.640 4.142 1.00 97.81 111 ALA A N 1
ATOM 917 C CA . ALA A 1 111 ? -9.996 4.538 4.465 1.00 97.81 111 ALA A CA 1
ATOM 918 C C . ALA A 1 111 ? -9.175 4.819 5.729 1.00 97.81 111 ALA A C 1
ATOM 920 O O . ALA A 1 111 ? -8.655 5.911 5.945 1.00 97.81 111 ALA A O 1
ATOM 921 N N . LYS A 1 112 ? -9.005 3.791 6.563 1.00 97.75 112 LYS A N 1
ATOM 922 C CA . LYS A 1 112 ? -8.161 3.835 7.759 1.00 97.75 112 LYS A CA 1
ATOM 923 C C . LYS A 1 112 ? -7.264 2.610 7.817 1.00 97.75 112 LYS A C 1
ATOM 925 O O . LYS A 1 112 ? -7.737 1.494 8.029 1.00 97.75 112 LYS A O 1
ATOM 930 N N . ALA A 1 113 ? -5.957 2.816 7.686 1.00 97.88 113 ALA A N 1
ATOM 931 C CA . ALA A 1 113 ? -4.988 1.757 7.938 1.00 97.88 113 ALA A CA 1
ATOM 932 C C . ALA A 1 113 ? -4.975 1.388 9.430 1.00 97.88 113 ALA A C 1
ATOM 934 O O . ALA A 1 113 ? -4.940 2.257 10.303 1.00 97.88 113 ALA A O 1
ATOM 935 N N . LEU A 1 114 ? -5.001 0.088 9.713 1.00 97.81 114 LEU A N 1
ATOM 936 C CA . LEU A 1 114 ? -4.920 -0.484 11.057 1.00 97.81 114 LEU A CA 1
ATOM 937 C C . LEU A 1 114 ? -3.574 -1.184 11.275 1.00 97.81 114 LEU A C 1
ATOM 939 O O . LEU A 1 114 ? -3.007 -1.100 12.36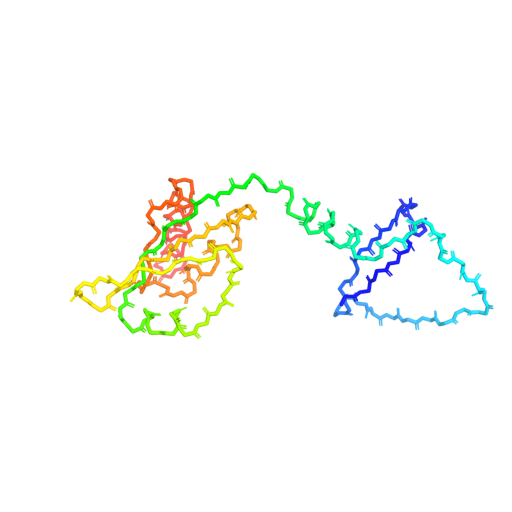3 1.00 97.81 114 LEU A O 1
ATOM 943 N N . LYS A 1 115 ? -3.053 -1.866 10.244 1.00 95.56 115 LYS A N 1
ATOM 944 C CA . LYS A 1 115 ? -1.756 -2.561 10.266 1.00 95.56 115 LYS A CA 1
ATOM 945 C C . LYS A 1 115 ? -1.063 -2.514 8.897 1.00 95.56 115 LYS A C 1
ATOM 947 O O . LYS A 1 115 ? -1.756 -2.452 7.881 1.00 95.56 115 LYS A O 1
ATOM 952 N N . PRO A 1 116 ? 0.278 -2.633 8.858 1.00 96.56 116 PRO A N 1
ATOM 953 C CA . PRO A 1 116 ? 1.208 -2.593 9.994 1.00 96.56 116 PRO A CA 1
ATOM 954 C C . PRO A 1 116 ? 1.361 -1.171 10.556 1.00 96.56 116 PRO A C 1
ATOM 956 O O . PRO A 1 116 ? 0.992 -0.203 9.897 1.00 96.56 116 PRO A O 1
ATOM 959 N N . LYS A 1 117 ? 1.955 -1.033 11.751 1.00 96.62 117 LYS A N 1
ATOM 960 C CA . LYS A 1 117 ? 2.236 0.283 12.359 1.00 96.62 117 LYS A CA 1
ATOM 961 C C . LYS A 1 117 ? 3.034 1.196 11.416 1.00 96.62 117 LYS A C 1
ATOM 963 O O . LYS A 1 117 ? 2.694 2.358 11.269 1.00 96.62 117 LYS A O 1
ATOM 968 N N . ASP A 1 118 ? 4.005 0.632 10.701 1.00 94.75 118 ASP A N 1
ATOM 969 C CA . ASP A 1 118 ? 4.822 1.356 9.717 1.00 94.75 118 ASP A CA 1
ATOM 970 C C . ASP A 1 118 ? 3.978 1.987 8.588 1.00 94.75 118 ASP A C 1
ATOM 972 O O . ASP A 1 118 ? 4.253 3.098 8.145 1.00 94.75 118 ASP A O 1
ATOM 976 N N . LEU A 1 119 ? 2.887 1.335 8.160 1.00 95.75 119 LEU A N 1
ATOM 977 C CA . LEU A 1 119 ? 1.958 1.920 7.185 1.00 95.75 119 LEU A CA 1
ATOM 978 C C . LEU A 1 119 ? 1.175 3.084 7.799 1.00 95.75 119 LEU A C 1
ATOM 980 O O . LEU A 1 119 ? 1.016 4.122 7.162 1.00 95.75 119 LEU A O 1
ATOM 984 N N . VAL A 1 120 ? 0.700 2.912 9.033 1.00 97.81 120 VAL A N 1
ATOM 985 C CA . VAL A 1 120 ? -0.051 3.943 9.761 1.00 97.81 120 VAL A CA 1
ATOM 986 C C . VAL A 1 120 ? 0.805 5.191 9.972 1.00 97.81 120 VAL A C 1
ATOM 988 O O . VAL A 1 120 ? 0.343 6.296 9.699 1.00 97.81 120 VAL A O 1
ATOM 991 N N . ASP A 1 121 ? 2.053 5.024 10.404 1.00 97.56 121 ASP A N 1
ATOM 992 C CA . ASP A 1 121 ? 2.968 6.135 10.671 1.00 97.56 121 ASP A CA 1
ATOM 993 C C . ASP A 1 121 ? 3.329 6.880 9.372 1.00 97.56 121 ASP A C 1
ATOM 995 O O . ASP A 1 121 ? 3.278 8.109 9.328 1.00 97.56 121 ASP A O 1
ATOM 999 N N . LYS A 1 122 ? 3.573 6.153 8.270 1.00 95.62 122 LYS A N 1
ATOM 1000 C CA . LYS A 1 122 ? 3.799 6.756 6.943 1.00 95.62 122 LYS A CA 1
ATOM 1001 C C . LYS A 1 122 ? 2.594 7.545 6.427 1.00 95.62 122 LYS A C 1
ATOM 1003 O O . LYS A 1 122 ? 2.785 8.555 5.755 1.00 95.62 122 LYS A O 1
ATOM 1008 N N . LEU A 1 123 ? 1.371 7.082 6.694 1.00 97.44 123 LEU A N 1
ATOM 1009 C CA . LEU A 1 123 ? 0.151 7.797 6.309 1.00 97.44 123 LEU A CA 1
ATOM 1010 C C . LEU A 1 123 ? -0.027 9.079 7.121 1.00 97.44 123 LEU A C 1
ATOM 1012 O O . LEU A 1 123 ? -0.355 10.106 6.541 1.00 97.44 123 LEU A O 1
ATOM 1016 N N . LYS A 1 124 ? 0.229 9.043 8.434 1.00 97.12 124 LYS A N 1
ATOM 1017 C CA . LYS A 1 124 ? 0.159 10.237 9.290 1.00 97.12 124 LYS A CA 1
ATOM 1018 C C . LYS A 1 124 ? 1.115 11.331 8.821 1.00 97.12 124 LYS A C 1
ATOM 1020 O O . LYS A 1 124 ? 0.676 12.453 8.607 1.00 97.12 124 LYS A O 1
ATOM 1025 N N . MET A 1 125 ? 2.378 10.973 8.586 1.00 97.06 125 MET A N 1
ATOM 1026 C CA . MET A 1 125 ? 3.398 11.916 8.116 1.00 97.06 125 MET A CA 1
ATOM 1027 C C . MET A 1 125 ? 3.019 12.556 6.772 1.00 97.06 125 MET A C 1
ATOM 1029 O O . MET A 1 125 ? 3.207 13.755 6.566 1.00 97.06 125 MET A O 1
ATOM 1033 N N . GLU A 1 126 ? 2.459 11.766 5.850 1.00 96.62 126 GLU A N 1
ATOM 1034 C CA . GLU A 1 126 ? 1.967 12.299 4.579 1.00 96.62 126 GLU A CA 1
ATOM 1035 C C . GLU A 1 126 ? 0.806 13.277 4.792 1.00 96.62 126 GLU A C 1
ATOM 1037 O O . GLU A 1 126 ? 0.817 14.361 4.222 1.00 96.62 126 GLU A O 1
ATOM 1042 N N . ILE A 1 127 ? -0.174 12.923 5.627 1.00 96.06 127 ILE A N 1
ATOM 1043 C CA . ILE A 1 127 ? -1.346 13.765 5.899 1.00 96.06 127 ILE A CA 1
ATOM 1044 C C . ILE A 1 127 ? -0.931 15.094 6.543 1.00 96.06 127 ILE A C 1
ATOM 1046 O O . ILE A 1 127 ? -1.462 16.133 6.164 1.00 96.06 127 ILE A O 1
ATOM 1050 N N . GLU A 1 128 ? 0.036 15.086 7.463 1.00 96.12 128 GLU A N 1
ATOM 1051 C CA . GLU A 1 128 ? 0.611 16.308 8.048 1.00 96.12 128 GLU A CA 1
ATOM 1052 C C . GLU A 1 128 ? 1.269 17.190 6.976 1.00 96.12 128 GLU A C 1
ATOM 1054 O O . GLU A 1 128 ? 1.031 18.397 6.925 1.00 96.12 128 GLU A O 1
ATOM 1059 N N . THR A 1 129 ? 2.032 16.582 6.063 1.00 96.06 129 THR A N 1
ATOM 1060 C CA . THR A 1 129 ? 2.666 17.291 4.937 1.00 96.06 129 THR A CA 1
ATOM 1061 C C . THR A 1 129 ? 1.621 17.887 3.987 1.00 96.06 129 THR A C 1
ATOM 1063 O O . THR A 1 129 ? 1.733 19.038 3.563 1.00 96.06 129 THR A O 1
ATOM 1066 N N . MET A 1 130 ? 0.573 17.120 3.672 1.00 95.50 130 MET A N 1
ATOM 1067 C CA . MET A 1 130 ? -0.545 17.576 2.847 1.00 95.50 130 MET A CA 1
ATOM 1068 C C . MET A 1 130 ? -1.276 18.742 3.511 1.00 95.50 130 MET A C 1
ATOM 1070 O O . MET A 1 130 ? -1.550 19.736 2.845 1.00 95.50 130 MET A O 1
ATOM 1074 N N . ALA A 1 131 ? -1.555 18.653 4.814 1.00 94.50 131 ALA A N 1
ATOM 1075 C CA . ALA A 1 131 ? -2.211 19.721 5.560 1.00 94.50 131 ALA A CA 1
ATOM 1076 C C . ALA A 1 131 ? -1.416 21.033 5.481 1.00 94.50 131 ALA A C 1
ATOM 1078 O O . ALA A 1 131 ? -2.009 22.071 5.216 1.00 94.50 131 ALA A O 1
ATOM 1079 N N . GLY A 1 132 ? -0.085 20.981 5.599 1.00 95.75 132 GLY A N 1
ATOM 1080 C CA . GLY A 1 132 ? 0.779 22.158 5.434 1.00 95.75 132 GLY A CA 1
ATOM 1081 C C . GLY A 1 132 ? 0.889 22.699 4.001 1.00 95.75 132 GLY A C 1
ATOM 1082 O O . GLY A 1 132 ? 1.403 23.793 3.811 1.00 95.75 132 GLY A O 1
ATOM 1083 N N . THR A 1 133 ? 0.434 21.957 2.986 1.00 95.31 133 THR A N 1
ATOM 1084 C CA . THR A 1 133 ? 0.435 22.416 1.581 1.00 95.31 133 THR A CA 1
ATOM 1085 C C . THR A 1 133 ? -0.822 23.220 1.235 1.00 95.31 133 THR A C 1
ATOM 1087 O O . THR A 1 133 ? -0.783 24.074 0.353 1.00 95.31 133 THR A O 1
ATOM 1090 N N . TYR A 1 134 ? -1.940 22.927 1.902 1.00 86.19 134 TYR A N 1
ATOM 1091 C CA . TYR A 1 134 ? -3.237 23.571 1.661 1.00 86.19 134 TYR A CA 1
ATOM 1092 C C . TYR A 1 134 ? -3.665 24.529 2.786 1.00 86.19 134 TYR A C 1
ATOM 1094 O O . TYR A 1 134 ? -4.709 25.169 2.650 1.00 86.19 134 TYR A O 1
ATOM 1102 N N . GLY A 1 135 ? -2.910 24.572 3.889 1.00 60.31 135 GLY A N 1
ATOM 1103 C CA . GLY A 1 135 ? -3.148 25.404 5.073 1.00 60.31 135 GLY A CA 1
ATOM 1104 C C . GLY A 1 135 ? -2.347 26.695 5.086 1.00 60.31 135 GLY A C 1
ATOM 1105 O O . GLY A 1 135 ? -1.251 26.722 4.485 1.00 60.31 135 GLY A O 1
#

Sequence (135 aa):
YVIGHCSLREDIRIFKLARIEKIKVLSESYHIPLNFSITSYMQNTLDLINPGKEYNVEIRFFHPASVWVSEKIWLPTQKIVWLKDDSIIFRAKVNGLTDIKRWVLGYGSLAKALKPKDLVDKLKMEIETMAGTYG

Secondary structure (DSSP, 8-state):
-EEEEETTTTEEEEE-GGG-------SS--PPPTT--HHHHHHHHHHHH----EEEEEEEE-TTHHHHHHTS---TT-EEEE-TTS-EEEEEEEESSHHHHHHHHHTGGGEEEEE-HHHHHHHHHHHHHHHHHH-

Solvent-accessible surface area (backbone atoms only — not comparable to full-atom values): 8140 Å² total; per-residue (Å²): 110,46,76,46,77,34,81,93,72,76,42,79,44,81,42,59,59,94,74,60,89,79,86,80,90,69,96,74,86,83,81,80,59,92,87,66,47,68,68,60,48,49,55,52,41,55,45,64,77,38,77,33,66,77,39,67,37,30,32,39,25,32,65,71,50,22,57,66,57,68,78,49,87,86,52,97,63,53,46,78,44,81,48,97,79,61,22,28,42,41,32,33,69,38,61,41,57,67,67,61,49,52,56,44,56,75,51,45,92,35,39,43,68,72,31,42,67,70,53,41,54,55,50,51,56,49,50,55,54,50,49,64,71,80,99

Radius of gyration: 20.32 Å; Cα contacts (8 Å, |Δi|>4): 149; chains: 1; bounding box: 48×46×52 Å

Mean predicted aligned error: 11.29 Å